Protein AF-A0A931F5H5-F1 (afdb_monomer)

Structure (mmCIF, N/CA/C/O backbone):
data_AF-A0A931F5H5-F1
#
_entry.id   AF-A0A931F5H5-F1
#
loop_
_atom_site.group_PDB
_atom_site.id
_atom_site.type_symbol
_atom_site.label_atom_id
_atom_site.label_alt_id
_atom_site.label_comp_id
_atom_site.label_asym_id
_atom_site.label_entity_id
_atom_site.label_seq_id
_atom_site.pdbx_PDB_ins_code
_atom_site.Cartn_x
_atom_site.Cartn_y
_atom_site.Cartn_z
_atom_site.occupancy
_atom_site.B_iso_or_equiv
_atom_site.auth_seq_id
_atom_site.auth_comp_id
_atom_site.auth_asym_id
_atom_site.auth_atom_id
_atom_site.pdbx_PDB_model_num
ATOM 1 N N . MET A 1 1 ? -3.622 1.268 -6.510 1.00 43.47 1 MET A N 1
ATOM 2 C CA . MET A 1 1 ? -3.862 0.464 -5.293 1.00 43.47 1 MET A CA 1
ATOM 3 C C . MET A 1 1 ? -2.561 0.451 -4.497 1.00 43.47 1 MET A C 1
ATOM 5 O O . MET A 1 1 ? -1.540 0.110 -5.077 1.00 43.47 1 MET A O 1
ATOM 9 N N . THR A 1 2 ? -2.558 0.962 -3.263 1.00 50.12 2 THR A N 1
ATOM 10 C CA . THR A 1 2 ? -1.370 1.621 -2.660 1.00 50.12 2 THR A CA 1
ATOM 11 C C . THR A 1 2 ? -0.721 0.877 -1.490 1.00 50.12 2 THR A C 1
ATOM 13 O O . THR A 1 2 ? 0.318 1.297 -1.001 1.00 50.12 2 THR A O 1
ATOM 16 N N . ASP A 1 3 ? -1.294 -0.233 -1.048 1.00 55.34 3 ASP A N 1
ATOM 17 C CA . ASP 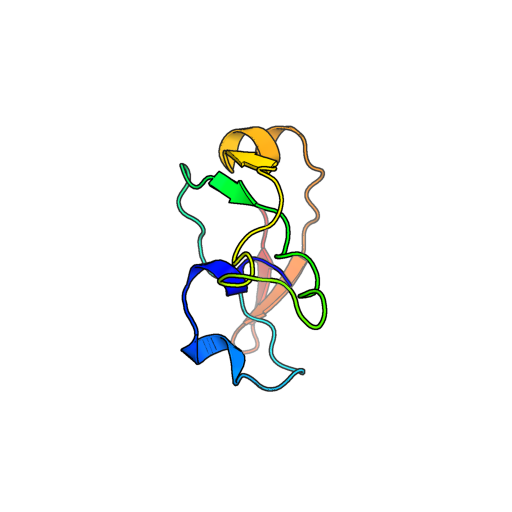A 1 3 ? -0.725 -1.054 0.028 1.00 55.34 3 ASP A CA 1
ATOM 18 C C . ASP A 1 3 ? 0.446 -1.934 -0.466 1.00 55.34 3 ASP A C 1
ATOM 20 O O . ASP A 1 3 ? 1.428 -2.196 0.228 1.00 55.34 3 ASP A O 1
ATOM 24 N N . ALA A 1 4 ? 0.411 -2.242 -1.761 1.00 53.91 4 ALA A N 1
ATOM 25 C CA . ALA A 1 4 ? 1.417 -3.009 -2.466 1.00 53.91 4 ALA A CA 1
ATOM 26 C C . ALA A 1 4 ? 2.858 -2.466 -2.359 1.00 53.91 4 ALA A C 1
ATOM 28 O O . ALA A 1 4 ? 3.839 -3.209 -2.400 1.00 53.91 4 ALA A O 1
ATOM 29 N N . ALA A 1 5 ? 2.997 -1.148 -2.215 1.00 58.91 5 ALA A N 1
ATOM 30 C CA . ALA A 1 5 ? 4.293 -0.481 -2.190 1.00 58.91 5 ALA A CA 1
ATOM 31 C C . ALA A 1 5 ? 5.155 -0.862 -0.969 1.00 58.91 5 ALA A C 1
ATOM 33 O O . ALA A 1 5 ? 6.354 -0.580 -0.961 1.00 58.91 5 ALA A O 1
ATOM 34 N N . TYR A 1 6 ? 4.566 -1.494 0.055 1.00 59.56 6 TYR A N 1
ATOM 35 C CA . TYR A 1 6 ? 5.222 -1.724 1.343 1.00 59.56 6 TYR A CA 1
ATOM 36 C C . TYR A 1 6 ? 5.786 -3.139 1.550 1.00 59.56 6 TYR A C 1
ATOM 38 O O . TYR A 1 6 ? 6.617 -3.303 2.439 1.00 59.56 6 TYR A O 1
ATOM 46 N N . HIS A 1 7 ? 5.416 -4.138 0.735 1.00 65.06 7 HIS A N 1
ATOM 47 C CA . HIS A 1 7 ? 5.842 -5.542 0.941 1.00 65.06 7 HIS A CA 1
ATOM 48 C C . HIS A 1 7 ? 6.874 -6.078 -0.066 1.00 65.06 7 HIS A C 1
ATOM 50 O O . HIS A 1 7 ? 7.305 -7.222 0.047 1.00 65.06 7 HIS A O 1
ATOM 56 N N . GLY A 1 8 ? 7.355 -5.244 -0.998 1.00 65.00 8 GLY A N 1
ATOM 57 C CA . GLY A 1 8 ? 8.586 -5.506 -1.756 1.00 65.00 8 GLY A CA 1
ATOM 58 C C . GLY A 1 8 ? 8.454 -5.521 -3.283 1.00 65.00 8 GLY A C 1
ATOM 59 O O . GLY A 1 8 ? 7.375 -5.623 -3.860 1.00 65.00 8 GLY A O 1
ATOM 60 N N . LYS A 1 9 ? 9.615 -5.445 -3.949 1.00 67.06 9 LYS A N 1
ATOM 61 C CA . LYS A 1 9 ? 9.761 -5.366 -5.417 1.00 67.06 9 LYS A CA 1
ATOM 62 C C . LYS A 1 9 ? 9.151 -6.529 -6.224 1.00 67.06 9 LYS A C 1
ATOM 64 O O . LYS A 1 9 ? 8.690 -6.248 -7.327 1.00 67.06 9 LYS A O 1
ATOM 69 N N . PRO A 1 10 ? 9.127 -7.798 -5.754 1.00 68.56 10 PRO A N 1
ATOM 70 C CA . PRO A 1 10 ? 8.603 -8.916 -6.551 1.00 68.56 10 PRO A CA 1
ATOM 71 C C . PRO A 1 10 ? 7.142 -8.749 -6.972 1.00 68.56 10 PRO A C 1
ATOM 73 O O . PRO A 1 10 ? 6.705 -9.324 -7.957 1.00 68.56 10 PRO A O 1
ATOM 76 N N . LEU A 1 11 ? 6.386 -7.928 -6.250 1.00 69.81 11 LEU A N 1
ATOM 77 C CA . LEU A 1 11 ? 4.963 -7.736 -6.488 1.00 69.81 11 LEU A CA 1
ATOM 78 C C . LEU A 1 11 ? 4.682 -6.644 -7.537 1.00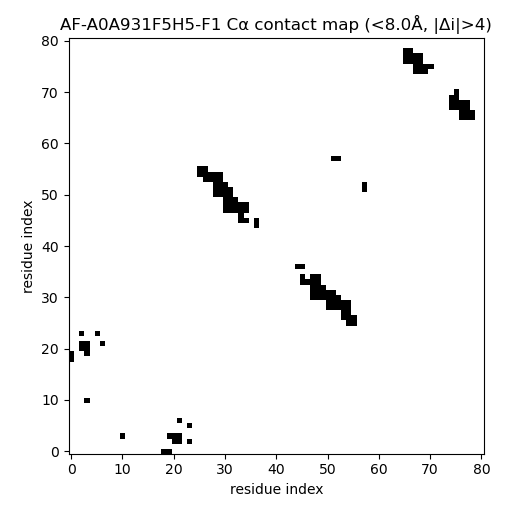 69.81 11 LEU A C 1
ATOM 80 O O . LEU A 1 11 ? 3.532 -6.398 -7.891 1.00 69.81 11 LEU A O 1
ATOM 84 N N . HIS A 1 12 ? 5.736 -6.009 -8.065 1.00 68.56 12 HIS A N 1
ATOM 85 C CA . HIS A 1 12 ? 5.655 -5.029 -9.149 1.00 68.56 12 HIS A CA 1
ATOM 86 C C . HIS A 1 12 ? 5.498 -5.685 -10.530 1.00 68.56 12 HIS A C 1
ATOM 88 O O . HIS A 1 12 ? 5.097 -5.009 -11.473 1.00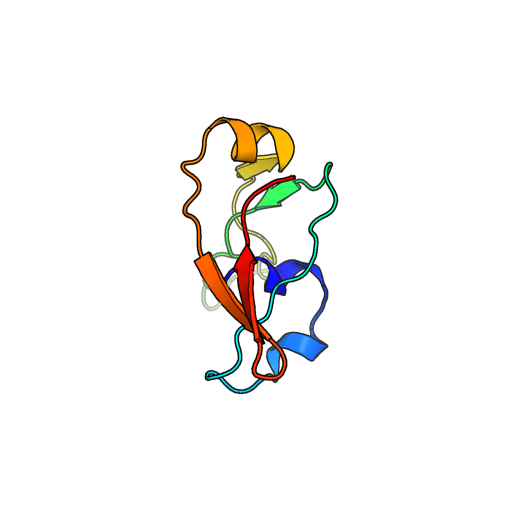 68.56 12 HIS A O 1
ATOM 94 N N . THR A 1 13 ? 5.828 -6.975 -10.670 1.00 79.50 13 THR A N 1
ATOM 95 C CA . THR A 1 13 ? 5.742 -7.708 -11.947 1.00 79.50 13 THR A CA 1
ATOM 96 C C . THR A 1 13 ? 4.375 -8.351 -12.180 1.00 79.50 13 THR A C 1
ATOM 98 O O . THR A 1 13 ? 4.171 -9.005 -13.202 1.00 79.50 13 THR A O 1
ATOM 101 N N . LEU A 1 14 ? 3.427 -8.169 -11.254 1.00 80.12 14 LEU A N 1
ATOM 102 C CA . LEU A 1 14 ? 2.075 -8.691 -11.402 1.00 80.12 14 LEU A CA 1
ATOM 103 C C . LEU A 1 14 ? 1.365 -8.051 -12.611 1.00 80.12 14 LEU A C 1
ATOM 105 O O . LEU A 1 14 ? 1.535 -6.853 -12.865 1.00 80.12 14 LEU A O 1
ATOM 109 N N . PRO A 1 15 ? 0.540 -8.817 -13.353 1.00 84.69 15 PRO A N 1
ATOM 110 C CA . PRO A 1 15 ? -0.265 -8.265 -14.436 1.00 84.69 15 PRO A CA 1
ATOM 111 C C . PRO A 1 15 ? -1.146 -7.115 -13.941 1.00 84.69 15 PRO A C 1
ATOM 113 O O . PRO A 1 15 ? -1.677 -7.175 -12.837 1.00 84.69 15 PRO A O 1
ATOM 116 N N . LYS A 1 16 ? -1.393 -6.100 -14.779 1.00 80.31 16 LYS A N 1
ATOM 117 C CA . LYS A 1 16 ? -2.218 -4.929 -14.405 1.00 80.31 16 LYS A CA 1
ATOM 118 C C . LYS A 1 16 ? -3.645 -5.284 -13.964 1.00 80.31 16 LYS A C 1
ATOM 120 O O . LYS A 1 16 ? -4.258 -4.524 -13.222 1.00 80.31 16 LYS A O 1
ATOM 125 N N . ALA A 1 17 ? -4.168 -6.421 -14.424 1.00 82.81 17 ALA A N 1
ATOM 126 C CA . ALA A 1 17 ? -5.473 -6.941 -14.019 1.00 82.81 17 ALA A CA 1
ATOM 127 C C . ALA A 1 17 ? -5.482 -7.491 -12.580 1.00 82.81 17 ALA A C 1
ATOM 129 O O . ALA A 1 17 ? -6.547 -7.691 -12.000 1.00 82.81 17 ALA A O 1
ATOM 130 N N . VAL A 1 18 ? -4.307 -7.737 -11.998 1.00 78.50 18 VAL A N 1
ATOM 131 C CA . VAL A 1 18 ? -4.151 -8.276 -10.653 1.00 78.50 18 VAL A CA 1
ATOM 132 C C . VAL A 1 18 ? -3.938 -7.129 -9.677 1.00 78.50 18 VAL A C 1
ATOM 134 O O . VAL A 1 18 ? -2.972 -6.374 -9.734 1.00 78.50 18 VAL A O 1
ATOM 137 N N . SER A 1 19 ? -4.876 -7.030 -8.748 1.00 73.56 19 SER A N 1
ATOM 138 C CA . SER A 1 19 ? -4.825 -6.146 -7.595 1.00 73.56 19 SER A CA 1
ATOM 139 C C . SER A 1 19 ? -4.543 -6.993 -6.360 1.00 73.56 19 SER A C 1
ATOM 141 O O . SER A 1 19 ? -5.184 -8.024 -6.168 1.00 73.56 19 SER A O 1
ATOM 143 N N . TRP A 1 20 ? -3.589 -6.580 -5.529 1.00 71.19 20 TRP A N 1
ATOM 144 C CA . TRP A 1 20 ? -3.240 -7.294 -4.303 1.00 71.19 20 TRP A CA 1
ATOM 145 C C . TRP A 1 20 ? -3.216 -6.344 -3.109 1.00 71.19 20 TRP A C 1
ATOM 147 O O . TRP A 1 20 ? -3.012 -5.134 -3.235 1.00 71.19 20 TRP A O 1
ATOM 157 N N . THR A 1 21 ? -3.501 -6.899 -1.939 1.00 74.75 21 THR A N 1
ATOM 158 C CA . THR A 1 21 ? -3.543 -6.187 -0.663 1.00 74.75 21 THR A CA 1
ATOM 159 C C . THR A 1 21 ? -3.073 -7.152 0.414 1.00 74.75 21 THR A C 1
ATOM 161 O O . THR A 1 21 ? -3.320 -8.355 0.357 1.00 74.75 21 THR A O 1
ATOM 164 N N . CYS A 1 22 ? -2.374 -6.615 1.383 1.00 75.62 22 CYS A N 1
ATOM 165 C CA . CYS A 1 22 ? -1.706 -7.248 2.495 1.00 75.62 22 CYS A CA 1
ATOM 166 C C . CYS A 1 22 ? -2.027 -6.452 3.765 1.00 75.62 22 CYS A C 1
ATOM 168 O O . CYS A 1 22 ? -2.687 -5.415 3.756 1.00 75.62 22 CYS A O 1
ATOM 170 N N . ARG A 1 23 ? -1.612 -6.973 4.916 1.00 79.50 23 ARG A N 1
ATOM 171 C CA . ARG A 1 23 ? -1.762 -6.221 6.160 1.00 79.50 23 ARG A CA 1
ATOM 172 C C . ARG A 1 23 ? -0.596 -5.252 6.295 1.00 79.50 23 ARG A C 1
ATOM 174 O O . ARG A 1 23 ? 0.562 -5.655 6.193 1.00 79.50 23 ARG A O 1
ATOM 181 N N . ILE A 1 24 ? -0.906 -3.991 6.566 1.00 81.81 24 ILE A N 1
ATOM 182 C CA . ILE A 1 24 ? 0.083 -2.998 6.991 1.00 81.81 24 ILE A CA 1
ATOM 183 C C . ILE A 1 24 ? 0.288 -3.153 8.507 1.00 81.81 24 ILE A C 1
ATOM 185 O O . ILE A 1 24 ? -0.696 -3.354 9.227 1.00 81.81 24 ILE A O 1
ATOM 189 N N . PRO A 1 25 ? 1.527 -3.058 9.028 1.00 84.06 25 PRO A N 1
ATOM 190 C CA . PRO A 1 25 ? 1.752 -2.980 10.468 1.00 84.06 25 PRO A CA 1
ATOM 191 C C . PRO A 1 25 ? 0.969 -1.819 11.095 1.00 84.06 25 PRO A C 1
ATOM 193 O O . PRO A 1 25 ? 0.952 -0.710 10.563 1.00 84.06 25 PRO A O 1
ATOM 196 N N . ARG A 1 26 ? 0.350 -2.048 12.260 1.00 83.25 26 ARG A N 1
ATOM 197 C CA . ARG A 1 26 ? -0.498 -1.046 12.941 1.00 83.25 26 ARG A CA 1
ATOM 198 C C . ARG A 1 26 ? 0.235 0.269 13.233 1.00 83.25 26 ARG A C 1
ATOM 200 O O . ARG A 1 26 ? -0.377 1.331 13.216 1.00 83.25 26 ARG A O 1
ATOM 207 N N . ASN A 1 27 ? 1.532 0.187 13.509 1.00 87.00 27 ASN A N 1
ATOM 208 C CA . ASN A 1 27 ? 2.413 1.310 13.825 1.00 87.00 27 ASN A CA 1
ATOM 209 C C . ASN A 1 27 ? 3.199 1.832 12.608 1.00 87.00 27 ASN A C 1
ATOM 211 O O . ASN A 1 27 ? 4.136 2.611 12.778 1.00 87.00 27 ASN A O 1
ATOM 215 N N . ALA A 1 28 ? 2.865 1.402 11.387 1.00 88.44 28 ALA A N 1
ATOM 216 C CA . ALA A 1 28 ? 3.542 1.899 10.1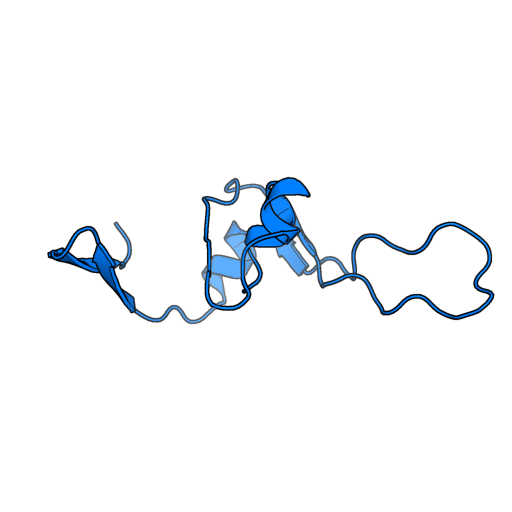99 1.00 88.44 28 ALA A CA 1
ATOM 217 C C . ALA A 1 28 ? 3.250 3.390 9.975 1.00 88.44 28 ALA A C 1
ATOM 219 O O . ALA A 1 28 ? 2.161 3.890 10.267 1.00 88.44 28 ALA A O 1
ATOM 220 N N . VAL A 1 29 ? 4.231 4.090 9.406 1.00 90.69 29 VAL A N 1
ATOM 221 C CA . VAL A 1 29 ? 4.088 5.467 8.926 1.00 90.69 29 VAL A CA 1
ATOM 222 C C . VAL A 1 29 ? 3.906 5.432 7.416 1.00 90.69 29 VAL A C 1
ATOM 224 O O . VAL A 1 29 ? 4.741 4.869 6.699 1.00 90.69 29 VAL A O 1
ATOM 227 N N . LEU A 1 30 ? 2.825 6.044 6.938 1.00 90.00 30 LEU A N 1
ATOM 228 C CA . LEU A 1 30 ? 2.555 6.174 5.513 1.00 90.00 30 LEU A CA 1
ATOM 229 C C . LEU A 1 30 ? 3.222 7.428 4.949 1.00 90.00 30 LEU A C 1
ATOM 231 O O . LEU A 1 30 ? 3.412 8.436 5.634 1.00 90.00 30 LEU A O 1
ATOM 235 N N . TYR A 1 31 ? 3.573 7.335 3.673 1.00 90.50 31 TYR A N 1
ATOM 236 C CA . TYR A 1 31 ? 4.191 8.399 2.895 1.00 90.50 31 TYR A CA 1
ATOM 237 C C . TYR A 1 31 ? 3.453 8.510 1.570 1.00 90.50 31 TYR A C 1
ATOM 239 O O . TYR A 1 31 ? 2.931 7.511 1.068 1.00 90.50 31 TYR A O 1
ATOM 247 N N . GLU A 1 32 ? 3.448 9.699 0.987 1.00 89.50 32 GLU A N 1
ATOM 248 C CA . GLU A 1 32 ? 3.033 9.872 -0.396 1.00 89.50 32 GLU A CA 1
ATOM 249 C C . GLU A 1 32 ? 3.948 9.087 -1.340 1.00 89.50 32 GLU A C 1
ATOM 251 O O . GLU A 1 32 ? 5.082 8.706 -1.005 1.00 89.50 32 GLU A O 1
ATOM 256 N N . LEU A 1 33 ? 3.447 8.848 -2.552 1.00 85.62 33 LEU A N 1
ATOM 257 C CA . LEU A 1 33 ? 4.255 8.266 -3.613 1.00 85.62 33 LEU A CA 1
ATOM 258 C C . LEU A 1 33 ? 5.493 9.143 -3.861 1.00 85.62 33 LEU A C 1
ATOM 260 O O . LEU A 1 33 ? 5.417 10.366 -3.723 1.00 85.62 33 LEU A O 1
ATOM 264 N N . PRO A 1 34 ? 6.647 8.540 -4.202 1.00 87.12 34 PRO A N 1
ATOM 265 C CA . PRO A 1 34 ? 7.818 9.321 -4.562 1.00 87.12 34 PRO A CA 1
ATOM 266 C C . PRO A 1 34 ? 7.477 10.291 -5.699 1.00 87.12 34 PRO A C 1
ATOM 268 O O . PRO A 1 34 ? 6.772 9.899 -6.635 1.00 87.12 34 PRO A O 1
ATOM 271 N N . PRO A 1 35 ? 7.978 11.537 -5.643 1.00 85.06 35 PRO A N 1
ATOM 272 C CA . PRO A 1 35 ? 7.795 12.473 -6.739 1.00 85.06 35 PRO A CA 1
ATOM 273 C C . PRO A 1 35 ? 8.467 11.932 -8.003 1.00 85.06 35 PRO A C 1
ATOM 275 O O . PRO A 1 35 ? 9.452 11.188 -7.933 1.00 85.06 35 PRO A O 1
ATOM 278 N N . THR A 1 36 ? 7.954 12.329 -9.166 1.00 86.62 36 THR A N 1
ATOM 279 C CA . THR A 1 36 ? 8.573 12.000 -10.452 1.00 86.62 36 THR A CA 1
ATOM 280 C C . THR A 1 36 ? 10.034 12.473 -10.453 1.00 86.62 36 THR A C 1
ATOM 282 O O . THR A 1 36 ? 10.281 13.643 -10.148 1.00 86.62 36 THR A O 1
ATOM 285 N N . PRO A 1 37 ? 11.015 11.603 -10.769 1.00 85.25 37 PRO A N 1
ATOM 286 C CA . PRO A 1 37 ? 12.418 12.001 -10.817 1.00 85.25 37 PRO A CA 1
ATOM 287 C C . PRO A 1 37 ? 12.639 13.150 -11.805 1.00 85.25 37 PRO A C 1
ATOM 289 O O . PRO A 1 37 ? 12.144 13.103 -12.931 1.00 85.25 37 PRO A O 1
ATOM 292 N N . VAL A 1 38 ? 13.407 14.164 -11.403 1.00 88.12 38 VAL A N 1
ATOM 293 C CA . VAL A 1 38 ? 13.731 15.301 -12.273 1.00 88.12 38 VAL A CA 1
ATOM 294 C C . VAL A 1 38 ? 14.954 14.961 -13.128 1.00 88.12 38 VAL A C 1
ATOM 296 O O . VAL A 1 38 ? 15.961 14.451 -12.630 1.00 88.12 38 VAL A O 1
ATOM 299 N N . ALA A 1 39 ? 14.883 15.239 -14.434 1.00 88.38 39 ALA A N 1
ATOM 300 C CA . ALA A 1 39 ? 16.001 15.012 -15.347 1.00 88.38 39 ALA A CA 1
ATOM 301 C C . ALA A 1 39 ? 17.236 15.823 -14.915 1.00 88.38 39 ALA A C 1
ATOM 303 O O . ALA A 1 39 ? 17.124 16.988 -14.545 1.00 88.38 39 ALA A O 1
ATOM 304 N N . LYS A 1 40 ? 18.423 15.203 -14.980 1.00 89.06 40 LYS A N 1
ATOM 305 C CA . LYS A 1 40 ? 19.709 15.787 -14.540 1.00 89.06 40 LYS A CA 1
ATOM 306 C C . LYS A 1 40 ? 19.759 16.185 -13.055 1.00 89.06 40 LYS A C 1
ATOM 308 O O . LYS A 1 40 ? 20.639 16.945 -12.655 1.00 89.06 40 LYS A O 1
ATOM 313 N N . GLN A 1 41 ? 18.859 15.661 -12.220 1.00 85.75 41 GLN A N 1
ATOM 314 C CA . GLN A 1 41 ? 18.936 15.871 -10.779 1.00 85.75 41 GLN A CA 1
ATOM 315 C C . GLN A 1 41 ? 20.212 15.240 -10.214 1.00 85.75 41 GLN A C 1
ATOM 317 O O . GLN A 1 41 ? 20.522 14.075 -10.467 1.00 85.75 41 GLN A O 1
ATOM 322 N N . ARG A 1 42 ? 20.954 16.016 -9.422 1.00 87.00 42 ARG A N 1
ATOM 323 C CA . ARG A 1 42 ? 22.122 15.515 -8.701 1.00 87.00 42 ARG A CA 1
ATOM 324 C C . ARG A 1 42 ? 21.671 14.662 -7.514 1.00 87.00 42 ARG A C 1
ATOM 326 O O . ARG A 1 42 ? 20.843 15.093 -6.716 1.00 87.00 42 ARG A O 1
ATOM 333 N N . GLY A 1 43 ? 22.283 13.490 -7.368 1.00 88.44 43 GLY A N 1
ATOM 334 C CA . GLY A 1 43 ? 22.018 12.566 -6.265 1.00 88.44 43 GLY A CA 1
ATOM 335 C C . GLY A 1 43 ? 20.931 11.535 -6.572 1.00 88.44 43 GLY A C 1
ATOM 336 O O . GLY A 1 43 ? 20.367 11.485 -7.663 1.00 88.44 43 GLY A O 1
ATOM 337 N N . ARG A 1 44 ? 20.670 10.658 -5.598 1.00 88.25 44 ARG A N 1
ATOM 338 C CA . ARG A 1 44 ? 19.709 9.564 -5.759 1.00 88.25 44 ARG A CA 1
ATOM 339 C C . ARG A 1 44 ? 18.273 10.106 -5.727 1.00 88.25 44 ARG A C 1
ATOM 341 O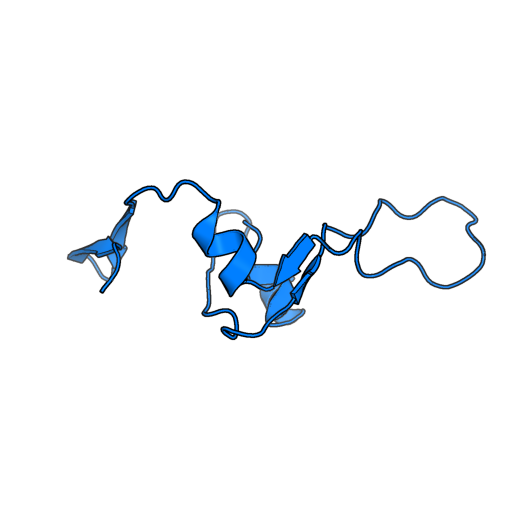 O . ARG A 1 44 ? 17.949 10.849 -4.800 1.00 88.25 44 ARG A O 1
ATOM 348 N N . PRO A 1 45 ? 17.394 9.687 -6.657 1.00 88.94 45 PRO A N 1
ATOM 349 C CA . PRO A 1 45 ? 15.978 10.023 -6.596 1.00 88.94 45 PRO A CA 1
ATOM 350 C C . PRO A 1 45 ? 15.350 9.636 -5.255 1.00 88.94 45 PRO A C 1
ATOM 352 O O . PRO A 1 45 ? 15.692 8.606 -4.658 1.00 88.94 45 PRO A O 1
ATOM 355 N N . ARG A 1 46 ? 14.400 10.452 -4.790 1.00 86.38 46 ARG A N 1
ATOM 356 C CA . ARG A 1 46 ? 13.638 10.150 -3.576 1.00 86.38 46 ARG A CA 1
ATOM 357 C C . ARG A 1 46 ? 12.832 8.873 -3.782 1.00 86.38 46 ARG A C 1
ATOM 359 O O . ARG A 1 46 ? 12.167 8.699 -4.796 1.00 86.38 46 ARG A O 1
ATOM 366 N N . THR A 1 47 ? 12.865 7.992 -2.790 1.00 86.38 47 THR A N 1
ATOM 367 C CA . THR A 1 47 ? 12.072 6.754 -2.792 1.00 86.38 47 THR A CA 1
ATOM 368 C C . THR A 1 47 ? 10.714 6.907 -2.114 1.00 86.38 47 THR A C 1
ATOM 370 O O . THR A 1 47 ? 9.895 6.000 -2.216 1.00 86.38 47 THR A O 1
ATOM 373 N N . LYS A 1 48 ? 10.472 8.028 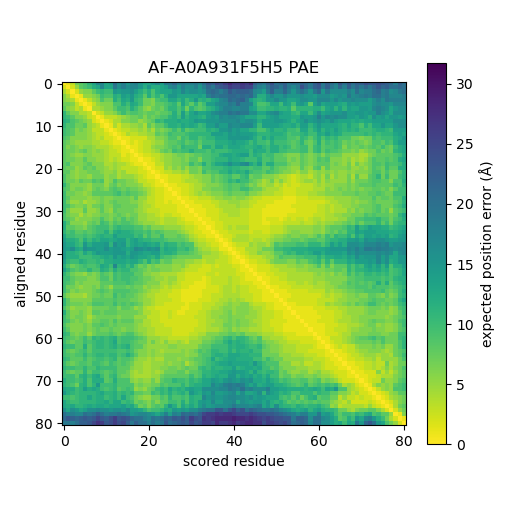-1.422 1.00 87.69 48 LYS A N 1
ATOM 374 C CA . LYS A 1 48 ? 9.218 8.350 -0.728 1.00 87.69 48 LYS A CA 1
ATOM 375 C C . LYS A 1 48 ? 8.884 9.837 -0.897 1.00 87.69 48 LYS A C 1
ATOM 377 O O . LYS A 1 48 ? 9.801 10.668 -0.960 1.00 87.69 48 LYS A O 1
ATOM 382 N N . GLY A 1 49 ? 7.592 10.145 -0.978 1.00 89.94 49 GLY A N 1
ATOM 383 C CA . GLY A 1 49 ? 7.061 11.505 -0.919 1.00 89.94 49 GLY A CA 1
ATOM 384 C C . GLY A 1 49 ? 6.992 12.020 0.518 1.00 89.94 49 GLY A C 1
ATOM 385 O O . GLY A 1 49 ? 7.771 11.587 1.376 1.00 89.94 49 GLY A O 1
ATOM 386 N N . GLU A 1 50 ? 6.081 12.952 0.777 1.00 92.75 50 GLU A N 1
ATOM 387 C CA . GLU A 1 50 ? 5.915 13.547 2.101 1.00 92.75 50 GLU A CA 1
ATOM 388 C C . GLU A 1 50 ? 5.275 12.584 3.105 1.00 92.75 50 GLU A C 1
ATOM 390 O O . GLU A 1 50 ? 4.603 11.612 2.746 1.00 92.75 50 GLU A O 1
ATOM 395 N N . ARG A 1 51 ? 5.543 12.812 4.394 1.00 93.25 51 ARG A N 1
ATOM 396 C CA . ARG A 1 5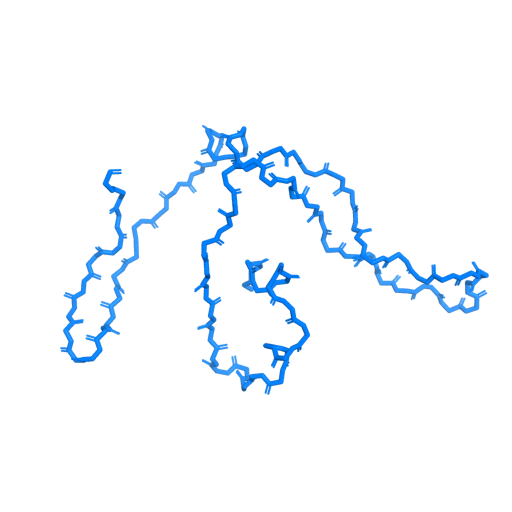1 ? 5.009 11.980 5.478 1.00 93.25 51 ARG A CA 1
ATOM 397 C C . ARG A 1 51 ? 3.517 12.265 5.658 1.00 93.25 51 ARG A C 1
ATOM 399 O O . ARG A 1 51 ? 3.149 13.387 5.978 1.00 93.25 51 ARG A O 1
ATOM 406 N N . LEU A 1 52 ? 2.687 11.227 5.563 1.00 92.00 52 LEU A N 1
ATOM 407 C CA . LEU A 1 52 ? 1.234 11.335 5.739 1.00 92.00 52 LEU A CA 1
ATOM 408 C C . LEU A 1 52 ? 0.783 11.143 7.193 1.00 92.00 52 LEU A C 1
ATOM 410 O O . LEU A 1 52 ? -0.204 11.740 7.601 1.00 92.00 52 LEU A O 1
ATOM 414 N N . GLY A 1 53 ? 1.488 10.325 7.981 1.00 91.69 53 GLY A N 1
ATOM 415 C CA . GLY A 1 53 ? 1.125 10.049 9.380 1.00 91.69 53 GLY A CA 1
ATOM 416 C C . GLY A 1 53 ? 1.172 8.567 9.737 1.00 91.69 53 GLY A C 1
ATOM 417 O O . GLY A 1 53 ? 1.540 7.734 8.902 1.00 91.69 53 GLY A O 1
ATOM 418 N N . GLN A 1 54 ? 0.838 8.230 10.985 1.00 91.69 54 GLN A N 1
ATOM 419 C CA . GLN A 1 54 ? 0.715 6.827 11.390 1.00 91.69 54 GLN A CA 1
ATOM 420 C C . GLN A 1 54 ? -0.587 6.221 10.855 1.00 91.69 54 GLN A C 1
ATOM 422 O O . GLN A 1 54 ? -1.615 6.893 10.778 1.00 91.69 54 GLN A O 1
ATOM 427 N N . VAL A 1 55 ? -0.571 4.925 10.534 1.00 90.00 55 VAL A N 1
ATOM 428 C CA . VAL A 1 55 ? -1.758 4.207 10.032 1.00 90.00 55 VAL A CA 1
ATOM 429 C C . VAL A 1 55 ? -2.953 4.346 10.977 1.00 90.00 55 VAL A C 1
ATOM 431 O O . VAL A 1 55 ? -4.066 4.561 10.507 1.00 90.00 55 VA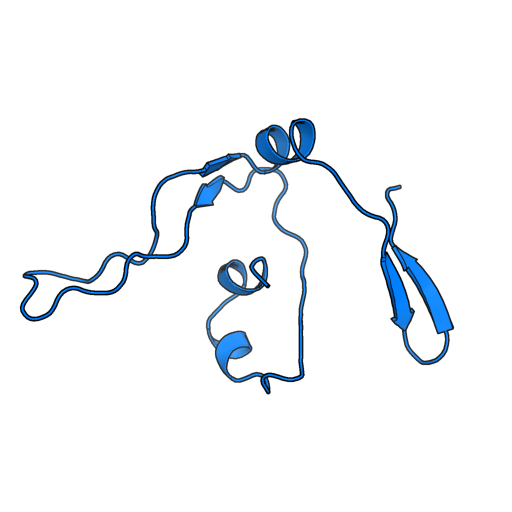L A O 1
ATOM 434 N N . ALA A 1 56 ? -2.737 4.261 12.293 1.00 87.81 56 ALA A N 1
ATOM 435 C CA . ALA A 1 56 ? -3.811 4.379 13.278 1.00 87.81 56 ALA A CA 1
ATOM 436 C C . ALA A 1 56 ? -4.482 5.768 13.265 1.00 87.81 56 ALA A C 1
ATOM 438 O O . ALA A 1 56 ? -5.706 5.858 13.319 1.00 87.81 56 ALA A O 1
ATOM 439 N N . GLU A 1 57 ? -3.694 6.838 13.136 1.00 90.06 57 GLU A N 1
ATOM 440 C CA . GLU A 1 57 ? -4.182 8.225 13.069 1.00 90.06 57 GLU A CA 1
ATOM 441 C C . GLU A 1 57 ? -4.964 8.470 11.770 1.00 90.06 57 GLU A C 1
ATOM 443 O O . GLU A 1 57 ? -6.061 9.031 11.769 1.00 90.06 57 GLU A O 1
ATOM 448 N N . LEU A 1 58 ? -4.420 7.988 10.650 1.00 90.31 58 LEU A N 1
ATOM 449 C CA . LEU A 1 58 ? -5.058 8.099 9.341 1.00 90.31 58 LEU A CA 1
ATOM 450 C C . LEU A 1 58 ? -6.358 7.294 9.277 1.00 90.31 58 LEU A C 1
ATOM 452 O O . LEU A 1 58 ? -7.333 7.742 8.677 1.00 90.31 58 LEU A O 1
ATOM 456 N N . ALA A 1 59 ? -6.402 6.127 9.918 1.00 87.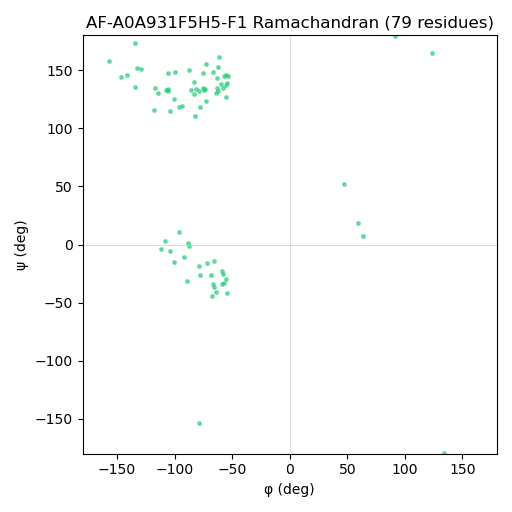50 59 ALA A N 1
ATOM 457 C CA . ALA A 1 59 ? -7.590 5.288 9.944 1.00 87.50 59 ALA A CA 1
ATOM 458 C C . ALA A 1 59 ? -8.758 5.923 10.704 1.00 87.50 59 ALA A C 1
ATOM 460 O O . ALA A 1 59 ? -9.906 5.735 10.303 1.00 87.50 59 ALA A O 1
ATOM 461 N N . ALA A 1 60 ? -8.473 6.693 11.756 1.00 89.25 60 ALA A N 1
ATOM 462 C CA . ALA A 1 60 ? -9.491 7.381 12.544 1.00 89.25 60 ALA A CA 1
ATOM 463 C C . ALA A 1 60 ? -10.191 8.513 11.771 1.00 89.25 60 ALA A C 1
ATOM 465 O O . ALA A 1 60 ? -11.335 8.844 12.065 1.00 89.25 60 ALA A O 1
ATOM 466 N N . THR A 1 61 ? -9.521 9.105 10.778 1.00 89.56 61 THR A N 1
ATOM 467 C CA . THR A 1 61 ? -10.012 10.296 10.061 1.00 89.56 61 THR A CA 1
ATOM 468 C C . THR A 1 61 ? -10.561 9.996 8.667 1.00 89.56 61 THR A C 1
ATOM 470 O O . THR A 1 61 ? -11.087 10.892 8.003 1.00 89.56 61 THR A O 1
ATOM 473 N N . ARG A 1 62 ? -10.451 8.751 8.186 1.00 87.00 62 ARG A N 1
ATOM 474 C CA . ARG A 1 62 ? -10.862 8.381 6.826 1.00 87.00 62 ARG A CA 1
ATOM 475 C C . ARG A 1 62 ? -12.234 7.725 6.786 1.00 87.00 62 ARG A C 1
ATOM 477 O O . ARG A 1 62 ? -12.632 7.001 7.692 1.00 87.00 62 ARG A O 1
ATOM 484 N N . SER A 1 63 ? -12.942 7.949 5.682 1.00 87.12 63 SER A N 1
ATOM 485 C CA . SER A 1 63 ? -14.164 7.219 5.378 1.00 87.12 63 SER A CA 1
ATOM 486 C C . SER A 1 63 ? -13.832 5.841 4.818 1.00 87.12 63 SER A C 1
ATOM 488 O O . SER A 1 63 ? -13.018 5.675 3.906 1.00 87.12 63 SER A O 1
ATOM 490 N N . TRP A 1 64 ? -14.497 4.844 5.378 1.00 83.75 64 TRP A N 1
ATOM 491 C CA . TRP A 1 64 ? -14.308 3.443 5.056 1.00 83.75 64 TRP A CA 1
ATOM 492 C C . TRP A 1 64 ? -15.537 2.960 4.261 1.00 83.75 64 TRP A C 1
ATOM 494 O O . TRP A 1 64 ? -16.671 3.246 4.642 1.00 83.75 64 TRP A O 1
ATOM 504 N N . LYS A 1 65 ? -15.332 2.240 3.144 1.00 83.75 65 LYS A N 1
ATOM 505 C CA . LYS A 1 65 ? -16.400 1.602 2.345 1.00 83.75 65 LYS A CA 1
ATOM 506 C C . LYS A 1 65 ? -16.350 0.074 2.342 1.00 83.75 65 LYS A C 1
ATOM 508 O O . LYS A 1 65 ? -15.316 -0.495 2.003 1.00 83.75 65 LYS A O 1
ATOM 513 N N . ILE A 1 66 ? -17.489 -0.567 2.616 1.00 84.56 66 ILE A N 1
ATOM 514 C CA . ILE A 1 66 ? -17.636 -2.028 2.545 1.00 84.56 66 ILE A CA 1
ATOM 515 C C . ILE A 1 66 ? -17.401 -2.518 1.126 1.00 84.56 66 ILE A C 1
ATOM 517 O O . ILE A 1 66 ? -18.030 -2.025 0.190 1.00 84.56 66 ILE A O 1
ATOM 521 N N . HIS A 1 67 ? -16.574 -3.551 0.975 1.00 81.38 67 HIS A N 1
ATOM 522 C CA . HIS A 1 67 ? -16.397 -4.234 -0.301 1.00 81.38 67 HIS A CA 1
ATOM 523 C C . HIS A 1 67 ? -16.854 -5.691 -0.209 1.00 81.38 67 HIS A C 1
ATOM 525 O O . HIS A 1 67 ? -16.522 -6.417 0.729 1.00 81.38 67 HIS A O 1
ATOM 531 N N . ARG A 1 68 ? -17.619 -6.139 -1.212 1.00 84.12 68 ARG A N 1
ATOM 532 C CA . ARG A 1 68 ? -17.989 -7.547 -1.378 1.00 84.12 68 ARG A CA 1
ATOM 533 C C . ARG A 1 68 ? -16.978 -8.210 -2.308 1.00 84.12 68 ARG A C 1
ATOM 535 O O . ARG A 1 68 ? -16.825 -7.800 -3.453 1.00 84.12 68 ARG A O 1
ATOM 542 N N . LEU A 1 69 ? -16.293 -9.223 -1.801 1.00 83.25 69 LEU A N 1
ATOM 543 C CA . LEU A 1 69 ? -15.267 -9.984 -2.501 1.00 83.25 69 LEU A CA 1
ATOM 544 C C . LEU A 1 69 ? -15.818 -11.357 -2.895 1.00 83.25 69 LEU A C 1
ATOM 546 O O . LEU A 1 69 ? -16.630 -11.937 -2.172 1.00 83.25 69 LEU A O 1
ATOM 550 N N . ARG A 1 70 ? -15.356 -11.896 -4.026 1.00 84.06 70 ARG A N 1
ATOM 551 C CA . ARG A 1 70 ? -15.533 -13.307 -4.391 1.00 84.06 70 ARG A CA 1
ATOM 552 C C . ARG A 1 70 ? -14.199 -14.018 -4.156 1.00 84.06 70 ARG A C 1
ATOM 554 O O . ARG A 1 70 ? -13.210 -13.685 -4.796 1.00 84.06 70 ARG A O 1
ATOM 561 N N . LEU A 1 71 ? -14.169 -14.954 -3.213 1.00 81.94 71 LEU A N 1
ATOM 562 C CA . LEU A 1 71 ? -12.997 -15.730 -2.811 1.00 81.94 71 LEU A CA 1
ATOM 563 C C . LEU A 1 71 ? -13.273 -17.204 -3.094 1.00 81.94 71 LEU A C 1
ATOM 565 O O . LEU A 1 71 ? -14.167 -17.764 -2.466 1.00 81.94 71 LEU A O 1
ATOM 569 N N . TYR A 1 72 ? -12.525 -17.829 -4.008 1.00 85.44 72 TYR A N 1
ATOM 570 C CA . TYR A 1 72 ? -12.690 -19.255 -4.342 1.00 85.44 72 TYR A CA 1
ATOM 571 C C . TYR A 1 72 ? -14.165 -19.639 -4.566 1.00 85.44 72 TYR A C 1
ATOM 573 O O . TYR A 1 72 ? -14.700 -20.522 -3.901 1.00 85.44 72 TYR A O 1
ATOM 581 N N . ASP A 1 73 ? -14.835 -18.875 -5.434 1.00 84.94 73 ASP A N 1
ATOM 582 C CA . ASP A 1 73 ? -16.266 -18.987 -5.760 1.00 84.94 73 ASP A CA 1
ATOM 583 C C . ASP A 1 73 ? -17.264 -18.712 -4.609 1.00 84.94 73 ASP A C 1
ATOM 585 O O . ASP A 1 73 ? -18.476 -18.818 -4.764 1.00 84.94 73 ASP A O 1
ATOM 589 N N . LYS A 1 74 ? -16.790 -18.249 -3.448 1.00 83.38 74 LYS A N 1
ATOM 590 C CA . LYS A 1 74 ? -17.634 -17.848 -2.311 1.00 83.38 74 LYS A CA 1
ATOM 591 C C . LYS A 1 74 ? -17.680 -16.331 -2.176 1.00 83.38 74 LYS A C 1
ATOM 593 O O . LYS A 1 74 ? -16.646 -15.666 -2.205 1.00 83.38 74 LYS A O 1
ATOM 598 N N . GLN A 1 75 ? -18.864 -15.752 -1.986 1.00 85.62 75 GLN A N 1
ATOM 599 C CA . GLN A 1 75 ? -18.983 -14.320 -1.688 1.00 85.62 75 GLN A CA 1
ATOM 600 C C . GLN A 1 75 ? -18.736 -14.045 -0.201 1.00 85.62 75 GLN A C 1
ATOM 602 O O . GLN A 1 75 ? -19.291 -14.712 0.668 1.00 85.62 75 GLN A O 1
ATOM 607 N N . ARG A 1 76 ? -17.923 -13.028 0.095 1.00 79.31 76 ARG A N 1
ATOM 608 C CA . ARG A 1 76 ? -17.706 -12.493 1.443 1.00 79.31 76 ARG A CA 1
ATOM 609 C C . ARG A 1 76 ? -17.754 -10.974 1.423 1.00 79.31 76 ARG A C 1
ATOM 611 O O . ARG A 1 76 ? -17.147 -10.339 0.569 1.00 79.31 76 ARG A O 1
ATOM 618 N N . SER A 1 77 ? -18.445 -10.375 2.378 1.00 78.75 77 SER A N 1
ATOM 619 C CA . SER A 1 77 ? -18.273 -8.961 2.710 1.00 78.75 77 SER A CA 1
ATOM 620 C C . SER A 1 77 ? -17.004 -8.811 3.544 1.00 78.75 77 SER A C 1
ATOM 622 O O . SER A 1 77 ? -16.904 -9.385 4.625 1.00 78.75 77 SER A O 1
ATOM 624 N N . ALA A 1 78 ? -16.026 -8.064 3.044 1.00 66.62 78 ALA A N 1
ATOM 625 C CA . ALA A 1 78 ? -14.949 -7.559 3.877 1.00 66.62 78 ALA A CA 1
ATOM 626 C C . ALA A 1 78 ? -15.490 -6.292 4.557 1.00 66.62 78 ALA A C 1
ATOM 628 O O . ALA A 1 78 ? -15.775 -5.340 3.836 1.00 66.62 78 ALA A O 1
ATOM 629 N N . TRP A 1 79 ? -15.714 -6.327 5.882 1.00 55.41 79 TRP A N 1
ATOM 630 C CA . TRP A 1 79 ? -15.971 -5.197 6.808 1.00 55.41 79 TRP A CA 1
ATOM 631 C C . TRP A 1 79 ? -15.625 -5.572 8.256 1.00 55.41 79 TRP A C 1
ATOM 633 O O . TRP A 1 79 ? -15.476 -6.769 8.506 1.00 55.41 79 TRP A O 1
ATOM 643 N N . PRO A 1 80 ? -15.360 -4.594 9.153 1.00 47.69 80 PRO A N 1
ATOM 644 C CA . PRO A 1 80 ? -14.385 -4.757 10.211 1.00 47.69 80 PRO A CA 1
ATOM 645 C C . PRO A 1 80 ? -14.951 -5.645 11.313 1.00 47.69 80 PRO A C 1
ATOM 647 O O . PRO A 1 80 ? -16.100 -5.493 11.720 1.00 47.69 80 PRO A O 1
ATOM 650 N N . SER A 1 81 ? -14.122 -6.579 11.762 1.00 45.41 81 SER A N 1
ATOM 651 C CA . SER A 1 81 ? -14.227 -7.153 13.101 1.00 45.41 81 SER A CA 1
ATOM 652 C C . SER A 1 81 ? -13.942 -6.090 14.150 1.00 45.41 81 SER A C 1
ATOM 654 O O . SER A 1 81 ? -12.952 -5.354 13.914 1.00 45.41 81 SER A O 1
#

Secondary structure (DSSP, 8-state):
--SGGGS-GGGGGS-TT-----PPPTTPEEEPPPPPPPTT-SSPPPS--SEEEEHHHHHHHS----EEEEETTEEEEE---

Solvent-accessible surface area (backbone atoms only — not comparable to full-atom values): 5635 Å² total; per-residue (Å²): 131,78,63,51,79,77,82,47,75,83,69,71,74,56,56,91,90,63,84,72,80,77,87,76,63,70,85,38,71,46,55,42,71,40,64,82,77,62,87,90,55,87,73,82,70,62,84,53,36,58,80,72,46,42,45,58,64,52,58,75,75,53,91,85,78,81,44,79,44,76,54,95,92,38,81,43,73,56,70,88,129

Sequence (81 aa):
MTDAAYHGKPLHTLPKAVSWTCRIPRNAVLYELPPTPVAKQRGRPRTKGERLGQVAELAATRSWKIHRLRLYDKQRSAWPS

pLDDT: mean 80.18, std 12.04, range [43.47, 93.25]

Organism: NCBI:txid1187855

Foldseek 3Di:
DPQQLPPDDVSVPDDPVDDDHDDDPQFDWDFAQFPDDDPPDPDDGDRTHHTPGGPNVVVVPDDDDWDWDQDPNDIDIDDDD

Radius of gyration: 16.3 Å; Cα contacts (8 Å, |Δi|>4): 70; chains: 1; bounding box: 41×35×29 Å

Mean predicted aligned error: 8.34 Å